Protein AF-O25472-F1 (afdb_monomer_lite)

Foldseek 3Di:
DDDDPDDPPPLVLLPVVQLVVLLVLLLVLLVVLLVVLVVLLVVCVVVVHDPVVSVLSVVLNVLSVVLNVLSPQPDPPPPDDPDPDDDDDDDDPLVV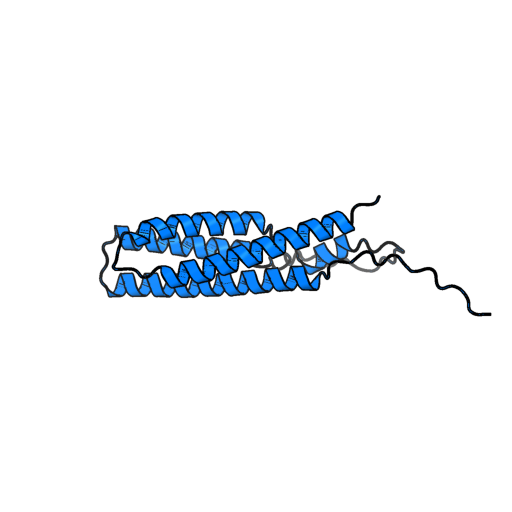VVSCVVRPNPSQLVVSLVSLVVSLVSLVVCVVVPVGDCVSSNVSSVVSNVSSVSSVVSVVSNVVSSDDD

Radius of gyration: 22.07 Å; chains: 1; bounding box: 66×32×64 Å

Secondary structure (DSSP, 8-state):
---------------HHHHHHHHHHHHHHHHHHHHHHHHHHHHHHHTT--HHHHHHHHHHHHHHHHHHHHHS---------TT-------S---HHHHHHHHHSS---HHHHHHHHHHHHHHHHHHTTSTT---HHHHHHHHHHHHHHHHHHHHHHHHHHHTS--

Sequence (165 aa):
MALPFYFVSALAAIDIDEVTEAQANSVKLSDQLVSLSDKLLEKAVDRGRNTDHLKDLNDLHEKIKHLRLILEPKPKDKENNPNLKDHQGSETIEIGETIKKALGEPVFPQDALDAALQIDKQLDSFKQDNLIDVKPLKDVLAQLEAELRKAINFQKQWLNSTKPN

Organism: Helicobacter pylori (strain ATCC 700392 / 26695) (NCBI:txid85962)

Structure (mmCIF, N/CA/C/O backbone):
data_AF-O25472-F1
#
_entry.id   AF-O25472-F1
#
loop_
_atom_site.group_PDB
_atom_site.id
_atom_site.type_symbol
_atom_site.label_atom_id
_atom_site.label_alt_id
_atom_site.label_comp_id
_atom_site.label_asym_id
_atom_site.label_entity_id
_atom_site.label_seq_id
_atom_site.pdbx_PDB_ins_code
_atom_site.Cartn_x
_atom_site.Cartn_y
_atom_site.Cartn_z
_atom_site.occupancy
_atom_site.B_iso_or_equiv
_atom_site.auth_seq_id
_atom_site.auth_comp_id
_atom_site.auth_asym_id
_atom_site.auth_atom_id
_atom_site.pdbx_PDB_model_num
ATOM 1 N N . MET A 1 1 ? 46.965 -0.060 -41.253 1.00 37.06 1 MET A N 1
ATOM 2 C CA . MET A 1 1 ? 46.899 1.120 -40.366 1.00 37.06 1 MET A CA 1
ATOM 3 C C . MET A 1 1 ? 45.542 1.095 -39.695 1.00 37.06 1 MET A C 1
ATOM 5 O O . MET A 1 1 ? 44.544 1.210 -40.391 1.00 37.06 1 MET A O 1
ATOM 9 N N . ALA A 1 2 ? 45.505 0.794 -38.398 1.00 36.47 2 ALA A N 1
ATOM 10 C CA . ALA A 1 2 ? 44.263 0.715 -37.637 1.00 36.47 2 ALA A CA 1
ATOM 11 C C . ALA A 1 2 ? 43.733 2.135 -37.396 1.00 36.47 2 ALA A C 1
ATOM 13 O O . ALA A 1 2 ? 44.452 2.984 -36.873 1.00 36.47 2 ALA A O 1
ATOM 14 N N . LEU A 1 3 ? 42.506 2.386 -37.849 1.00 34.84 3 LEU A N 1
ATOM 15 C CA . LEU A 1 3 ? 41.786 3.638 -37.646 1.00 34.84 3 LEU A CA 1
ATOM 16 C C . LEU A 1 3 ? 41.407 3.761 -36.160 1.00 34.84 3 LEU A C 1
ATOM 18 O O . LEU A 1 3 ? 40.866 2.802 -35.604 1.00 34.84 3 LEU A O 1
ATOM 22 N N . PRO A 1 4 ? 41.674 4.904 -35.507 1.00 39.03 4 PRO A N 1
ATOM 23 C CA . PRO A 1 4 ? 41.239 5.132 -34.141 1.00 39.03 4 PRO A CA 1
ATOM 24 C C . PRO A 1 4 ? 39.723 5.341 -34.148 1.00 39.03 4 PRO A C 1
ATOM 26 O O . PRO A 1 4 ? 39.223 6.383 -34.570 1.00 39.03 4 PRO A O 1
ATOM 29 N N . PHE A 1 5 ? 38.987 4.323 -33.702 1.00 38.94 5 PHE A N 1
ATOM 30 C CA . PHE A 1 5 ? 37.593 4.467 -33.308 1.00 38.94 5 PHE A CA 1
ATOM 31 C C . PHE A 1 5 ? 37.561 5.382 -32.086 1.00 38.94 5 PHE A C 1
ATOM 33 O O . PHE A 1 5 ? 37.888 4.977 -30.971 1.00 38.94 5 PHE A O 1
ATOM 40 N N . TYR A 1 6 ? 37.236 6.648 -32.328 1.00 38.38 6 TYR A N 1
ATOM 41 C CA . TYR A 1 6 ? 36.943 7.610 -31.284 1.00 38.38 6 TYR A CA 1
ATOM 42 C C . TYR A 1 6 ? 35.753 7.084 -30.491 1.00 38.38 6 TYR A C 1
ATOM 44 O O . TYR A 1 6 ? 34.668 6.884 -31.034 1.00 38.38 6 TYR A O 1
ATOM 52 N N . PHE A 1 7 ? 36.022 6.809 -29.218 1.00 33.34 7 PHE A N 1
ATOM 53 C CA . PHE A 1 7 ? 35.065 6.440 -28.194 1.00 33.34 7 PHE A CA 1
ATOM 54 C C . PHE A 1 7 ? 33.851 7.365 -28.281 1.00 33.34 7 PHE A C 1
ATOM 56 O O . PHE A 1 7 ? 33.915 8.524 -27.871 1.00 33.34 7 PHE A O 1
ATOM 63 N N . VAL A 1 8 ? 32.754 6.848 -28.839 1.00 35.56 8 VAL A N 1
ATOM 64 C CA . VAL A 1 8 ? 31.428 7.424 -28.645 1.00 35.56 8 VAL A CA 1
ATOM 65 C C . VAL A 1 8 ? 31.232 7.442 -27.142 1.00 35.56 8 VAL A C 1
ATOM 67 O O . VAL A 1 8 ? 31.285 6.397 -26.494 1.00 35.56 8 VAL A O 1
ATOM 70 N N . SER A 1 9 ? 31.124 8.651 -26.604 1.00 34.31 9 SER A N 1
ATOM 71 C CA . SER A 1 9 ? 30.842 8.941 -25.212 1.00 34.31 9 SER A CA 1
ATOM 72 C C . SER A 1 9 ? 29.817 7.935 -24.713 1.00 34.31 9 SER A C 1
ATOM 74 O O . SER A 1 9 ? 28.678 7.937 -25.180 1.00 34.31 9 SER A O 1
ATOM 76 N N . ALA A 1 10 ? 30.227 7.066 -23.790 1.00 35.75 10 ALA A N 1
ATOM 77 C CA . ALA A 1 10 ? 29.320 6.259 -22.994 1.00 35.75 10 ALA A CA 1
ATOM 78 C C . ALA A 1 10 ? 28.546 7.220 -22.080 1.00 35.75 10 ALA A C 1
ATOM 80 O O . ALA A 1 10 ? 28.780 7.302 -20.878 1.00 35.75 10 ALA A O 1
ATOM 81 N N . LEU A 1 11 ? 27.671 8.028 -22.682 1.00 39.69 11 LEU A N 1
ATOM 82 C CA . LEU A 1 11 ? 26.544 8.610 -21.995 1.00 39.69 11 LEU A CA 1
ATOM 83 C C . LEU A 1 11 ? 25.774 7.379 -21.547 1.00 39.69 11 LEU A C 1
ATOM 85 O O . LEU A 1 11 ? 25.237 6.656 -22.384 1.00 39.69 11 LEU A O 1
ATOM 89 N N . ALA A 1 12 ? 25.863 7.072 -20.257 1.00 41.12 12 ALA A N 1
ATOM 90 C CA . ALA A 1 12 ? 25.073 6.040 -19.624 1.00 41.12 12 ALA A CA 1
ATOM 91 C C . ALA A 1 12 ? 23.606 6.402 -19.873 1.00 41.12 12 ALA A C 1
ATOM 93 O O . ALA A 1 12 ? 23.003 7.187 -19.139 1.00 41.12 12 ALA A O 1
ATOM 94 N N . ALA A 1 13 ? 23.073 5.927 -20.998 1.00 48.91 13 ALA A N 1
ATOM 95 C CA . ALA A 1 13 ? 21.658 5.884 -21.256 1.00 48.91 13 ALA A CA 1
ATOM 96 C C . ALA A 1 13 ? 21.137 4.969 -20.163 1.00 48.91 13 ALA A C 1
ATOM 98 O O . ALA A 1 13 ? 21.346 3.762 -20.206 1.00 48.91 13 ALA A O 1
ATOM 99 N N . ILE A 1 14 ? 20.605 5.575 -19.110 1.00 49.28 14 ILE A N 1
ATOM 100 C CA . ILE A 1 14 ? 19.887 4.842 -18.082 1.00 49.28 14 ILE A CA 1
ATOM 101 C C . ILE A 1 14 ? 18.823 4.066 -18.815 1.00 49.28 14 ILE A C 1
ATOM 103 O O . ILE A 1 14 ? 18.075 4.649 -19.611 1.00 49.28 14 ILE A O 1
ATOM 107 N N . ASP A 1 15 ? 18.864 2.757 -18.615 1.00 57.47 15 ASP A N 1
ATOM 108 C CA . ASP A 1 15 ? 18.037 1.855 -19.373 1.00 57.47 15 ASP A CA 1
ATOM 109 C C . ASP A 1 15 ? 16.592 2.166 -18.994 1.00 57.47 15 ASP A C 1
ATOM 111 O O . ASP A 1 15 ? 16.217 2.178 -17.821 1.00 57.47 15 ASP A O 1
ATOM 115 N N . ILE A 1 16 ? 15.774 2.505 -19.983 1.00 60.69 16 ILE A N 1
ATOM 116 C CA . ILE A 1 16 ? 14.340 2.759 -19.777 1.00 60.69 16 ILE A CA 1
ATOM 117 C C . ILE A 1 16 ? 13.689 1.513 -19.156 1.00 60.69 16 ILE A C 1
ATOM 119 O O . ILE A 1 16 ? 12.679 1.617 -18.450 1.00 60.69 16 ILE A O 1
ATOM 123 N N . ASP A 1 17 ? 14.310 0.353 -19.370 1.00 67.56 17 ASP A N 1
ATOM 124 C CA . ASP A 1 17 ? 13.988 -0.907 -18.725 1.00 67.56 17 ASP A CA 1
ATOM 125 C C . ASP A 1 17 ? 14.033 -0.803 -17.189 1.00 67.56 17 ASP A C 1
ATOM 127 O O . ASP A 1 17 ? 13.106 -1.287 -16.546 1.00 67.56 17 ASP A O 1
ATOM 131 N N . GLU A 1 18 ? 14.984 -0.077 -16.580 1.00 69.62 18 GLU A N 1
ATOM 132 C CA . GLU A 1 18 ? 15.047 0.103 -15.115 1.00 69.62 18 GLU A CA 1
ATOM 133 C C . GLU A 1 18 ? 13.871 0.939 -14.579 1.00 69.62 18 GLU A C 1
ATOM 135 O O . GLU A 1 18 ? 13.308 0.644 -13.520 1.00 69.62 18 GLU A O 1
ATOM 140 N N . VAL A 1 19 ? 13.460 1.978 -15.320 1.00 68.50 19 VAL A N 1
ATOM 141 C CA . VAL A 1 19 ? 12.279 2.792 -14.971 1.00 68.50 19 VAL A CA 1
ATOM 142 C C . VAL A 1 19 ? 11.013 1.941 -15.065 1.00 68.50 19 VAL A C 1
ATOM 144 O O . VAL A 1 19 ? 10.155 1.987 -14.180 1.00 68.50 19 VAL A O 1
ATOM 147 N N . THR A 1 20 ? 10.905 1.149 -16.131 1.00 71.56 20 THR A N 1
ATOM 148 C CA . THR A 1 20 ? 9.743 0.297 -16.403 1.00 71.56 20 THR A CA 1
ATOM 149 C C . THR A 1 20 ? 9.638 -0.839 -15.386 1.00 71.56 20 THR A C 1
ATOM 151 O O . THR A 1 20 ? 8.545 -1.120 -14.893 1.00 71.56 20 THR A O 1
ATOM 154 N N . GLU A 1 21 ? 10.761 -1.453 -15.012 1.00 77.00 21 GLU A N 1
ATOM 155 C CA . GLU A 1 21 ? 10.826 -2.495 -13.988 1.00 77.00 21 GLU A CA 1
ATOM 156 C C . GLU A 1 21 ? 10.423 -1.951 -12.610 1.00 77.00 21 GLU A C 1
ATOM 158 O O . GLU A 1 21 ? 9.568 -2.540 -11.946 1.00 77.00 21 GLU A O 1
ATOM 163 N N . ALA A 1 22 ? 10.953 -0.792 -12.201 1.00 77.25 22 ALA A N 1
ATOM 164 C CA . ALA A 1 22 ? 10.593 -0.162 -10.928 1.00 77.25 22 ALA A CA 1
ATOM 165 C C . ALA A 1 22 ? 9.096 0.201 -10.861 1.00 77.25 22 ALA A C 1
ATOM 167 O O . ALA A 1 22 ? 8.444 0.016 -9.825 1.00 77.25 22 ALA A O 1
ATOM 168 N N . GLN A 1 23 ? 8.518 0.669 -11.974 1.00 76.00 23 GLN A N 1
ATOM 169 C CA . GLN A 1 23 ? 7.081 0.935 -12.071 1.00 76.00 23 GLN A CA 1
ATOM 170 C C . GLN A 1 23 ? 6.260 -0.360 -11.987 1.00 76.00 23 GLN A C 1
ATOM 172 O O . GLN A 1 23 ? 5.283 -0.420 -11.239 1.00 76.00 23 GLN A O 1
ATOM 177 N N . ALA A 1 24 ? 6.653 -1.413 -12.708 1.00 79.81 24 ALA A N 1
ATOM 178 C CA . ALA A 1 24 ? 5.974 -2.708 -12.671 1.00 79.81 24 ALA A CA 1
ATOM 179 C C . ALA A 1 24 ? 6.025 -3.346 -11.271 1.00 79.81 24 ALA A C 1
ATOM 181 O O . ALA A 1 24 ? 5.024 -3.887 -10.791 1.00 79.81 24 ALA A O 1
ATOM 182 N N . ASN A 1 25 ? 7.161 -3.230 -10.581 1.00 85.38 25 ASN A N 1
ATOM 183 C CA . ASN A 1 25 ? 7.311 -3.677 -9.198 1.00 85.38 25 ASN A CA 1
ATOM 184 C C . ASN A 1 25 ? 6.422 -2.868 -8.250 1.00 85.38 25 ASN A C 1
ATOM 186 O O . ASN A 1 25 ? 5.746 -3.451 -7.404 1.00 85.38 25 ASN A O 1
ATOM 190 N N . SER A 1 26 ? 6.352 -1.547 -8.434 1.00 84.12 26 SER A N 1
ATOM 191 C CA . SER A 1 26 ? 5.476 -0.669 -7.649 1.00 84.12 26 SER A CA 1
ATOM 192 C C . SER A 1 26 ? 3.998 -1.037 -7.830 1.00 84.12 26 SER A C 1
ATOM 194 O O . SER A 1 26 ? 3.257 -1.160 -6.854 1.00 84.12 26 SER A O 1
ATOM 196 N N . VAL A 1 27 ? 3.579 -1.323 -9.066 1.00 84.75 27 VAL A N 1
ATOM 197 C CA . VAL A 1 27 ? 2.245 -1.848 -9.385 1.00 84.75 27 VAL A CA 1
ATOM 198 C C . VAL A 1 27 ? 1.978 -3.164 -8.647 1.00 84.75 27 VAL A C 1
ATOM 200 O O . VAL A 1 27 ? 0.988 -3.275 -7.923 1.00 84.75 27 VAL A O 1
ATOM 203 N N . LYS A 1 28 ? 2.891 -4.133 -8.737 1.00 88.38 28 LYS A N 1
ATOM 204 C CA . LYS A 1 28 ? 2.753 -5.432 -8.065 1.00 88.38 28 LYS A CA 1
ATOM 205 C C . LYS A 1 28 ? 2.659 -5.303 -6.540 1.00 88.38 28 LYS A C 1
ATOM 207 O O . LYS A 1 28 ? 1.853 -5.988 -5.913 1.00 88.38 28 LYS A O 1
ATOM 212 N N . LEU A 1 29 ? 3.458 -4.423 -5.939 1.00 90.75 29 LEU A N 1
ATOM 213 C CA . LEU A 1 29 ? 3.425 -4.153 -4.500 1.00 90.75 29 LEU A CA 1
ATOM 214 C C . LEU A 1 29 ? 2.108 -3.482 -4.092 1.00 90.75 29 LEU A C 1
ATOM 2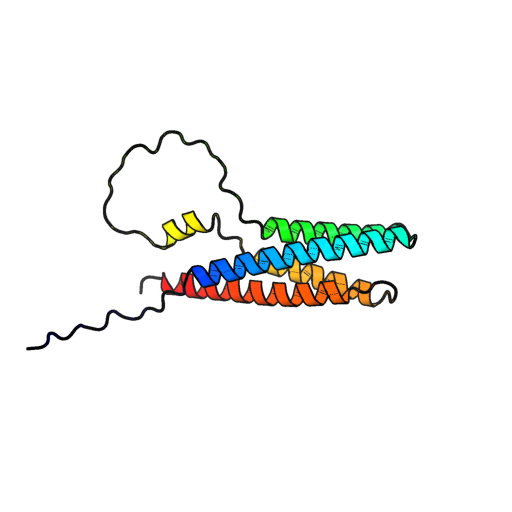16 O O . LEU A 1 29 ? 1.533 -3.826 -3.060 1.00 90.75 29 LEU A O 1
ATOM 220 N N . SER A 1 30 ? 1.574 -2.585 -4.923 1.00 88.75 30 SER A N 1
ATOM 221 C CA . SER A 1 30 ? 0.262 -1.983 -4.674 1.00 88.75 30 SER A CA 1
ATOM 222 C C . SER A 1 30 ? -0.895 -2.988 -4.790 1.00 88.75 30 SER A C 1
ATOM 224 O O . SER A 1 30 ? -1.796 -2.955 -3.956 1.00 88.75 30 SER A O 1
ATOM 226 N N . ASP A 1 31 ? -0.836 -3.960 -5.711 1.00 90.38 31 ASP A N 1
ATOM 227 C CA . ASP A 1 31 ? -1.783 -5.090 -5.749 1.00 90.38 31 ASP A CA 1
ATOM 228 C C . ASP A 1 31 ? -1.725 -5.924 -4.458 1.00 90.38 31 ASP A C 1
ATOM 230 O O . ASP A 1 31 ? -2.755 -6.315 -3.897 1.00 90.38 31 ASP A O 1
ATOM 234 N N . GLN A 1 32 ? -0.517 -6.164 -3.940 1.00 92.62 32 GLN A N 1
ATOM 235 C CA . GLN A 1 32 ? -0.338 -6.855 -2.663 1.00 92.62 32 GLN A CA 1
ATOM 236 C C . GLN A 1 32 ? -0.918 -6.053 -1.490 1.00 92.62 32 GLN A C 1
ATOM 238 O O . GLN A 1 32 ? -1.561 -6.649 -0.624 1.00 92.62 32 GLN A O 1
ATOM 243 N N . LEU A 1 33 ? -0.761 -4.724 -1.469 1.00 92.19 33 LEU A N 1
ATOM 244 C CA . LEU A 1 33 ? -1.384 -3.862 -0.456 1.00 92.19 33 LEU A CA 1
ATOM 245 C C . LEU A 1 33 ? -2.914 -3.931 -0.508 1.00 92.19 33 LEU A C 1
ATOM 247 O O . LEU A 1 33 ? -3.554 -4.041 0.541 1.00 92.19 33 LEU A O 1
ATOM 251 N N . VAL A 1 34 ? -3.512 -3.908 -1.704 1.00 92.50 34 VAL A N 1
ATOM 252 C CA . VAL A 1 34 ? -4.969 -4.050 -1.866 1.00 92.50 34 VAL A CA 1
ATOM 253 C C . VAL A 1 34 ? -5.427 -5.397 -1.305 1.00 92.50 34 VAL A C 1
ATOM 255 O O . VAL A 1 34 ? -6.326 -5.434 -0.471 1.00 92.50 34 VAL A O 1
ATOM 258 N N . SER A 1 35 ? -4.758 -6.497 -1.666 1.00 92.62 35 SER A N 1
ATOM 259 C CA . SER A 1 35 ? -5.115 -7.831 -1.162 1.00 92.62 35 SER A CA 1
ATOM 260 C C . SER A 1 35 ? -4.960 -7.963 0.358 1.00 92.62 35 SER A C 1
ATOM 262 O O . SER A 1 35 ? -5.776 -8.608 1.018 1.00 92.62 35 SER A O 1
ATOM 264 N N . LEU A 1 36 ? -3.913 -7.374 0.940 1.00 91.88 36 LEU A N 1
ATOM 265 C CA . LEU A 1 36 ? -3.692 -7.411 2.385 1.00 91.88 36 LEU A CA 1
ATOM 266 C C . LEU A 1 36 ? -4.707 -6.560 3.149 1.00 91.88 36 LEU A C 1
ATOM 268 O O . LEU A 1 36 ? -5.185 -6.996 4.195 1.00 91.88 36 LEU A O 1
ATOM 272 N N . SER A 1 37 ? -5.041 -5.375 2.639 1.00 90.88 37 SER A N 1
ATOM 273 C CA . SER A 1 37 ? -6.048 -4.505 3.256 1.00 90.88 37 SER A CA 1
ATOM 274 C C . SER A 1 37 ? -7.454 -5.100 3.187 1.00 90.88 37 SER A C 1
ATOM 276 O O . SER A 1 37 ? -8.168 -5.041 4.183 1.00 90.88 37 SER A O 1
ATOM 278 N N . ASP A 1 38 ? -7.806 -5.758 2.082 1.00 91.50 38 ASP A N 1
ATOM 279 C CA . ASP A 1 38 ? -9.071 -6.486 1.930 1.00 91.50 38 ASP A CA 1
ATOM 280 C C . ASP A 1 38 ? -9.208 -7.605 2.978 1.00 91.50 38 ASP A C 1
ATOM 282 O O . ASP A 1 38 ? -10.144 -7.623 3.775 1.00 91.50 38 ASP A O 1
ATOM 286 N N . LYS A 1 39 ? -8.183 -8.461 3.107 1.00 90.19 39 LYS A N 1
ATOM 287 C CA . LYS A 1 39 ? -8.137 -9.514 4.142 1.00 90.19 39 LYS A CA 1
ATOM 288 C C . LYS A 1 39 ? -8.200 -8.965 5.564 1.00 90.19 39 LYS A C 1
ATOM 290 O O . LYS A 1 39 ? -8.659 -9.647 6.480 1.00 90.19 39 LYS A O 1
ATOM 295 N N . LEU A 1 40 ? -7.647 -7.778 5.784 1.00 87.69 40 LEU A N 1
ATOM 296 C CA . LEU A 1 40 ? -7.639 -7.134 7.090 1.00 87.69 40 LEU A CA 1
ATOM 297 C C . LEU A 1 40 ? -9.029 -6.588 7.440 1.00 87.69 40 LEU A C 1
ATOM 299 O O . LEU A 1 40 ? -9.465 -6.744 8.582 1.00 87.69 40 LEU A O 1
ATOM 303 N N . LEU A 1 41 ? -9.742 -6.035 6.456 1.00 88.00 41 LEU A N 1
ATOM 304 C CA . LEU A 1 41 ? -11.138 -5.627 6.584 1.00 88.00 41 LEU A CA 1
ATOM 305 C C . LEU A 1 41 ? -12.056 -6.839 6.812 1.00 88.00 41 LEU A C 1
ATOM 307 O O . LEU A 1 41 ? -12.828 -6.827 7.768 1.00 88.00 41 LEU A O 1
ATOM 311 N N . GLU A 1 42 ? -11.911 -7.912 6.026 1.00 88.69 42 GLU A N 1
ATOM 312 C CA . GLU A 1 42 ? -12.671 -9.166 6.178 1.00 88.69 42 GLU A CA 1
ATOM 313 C C . GLU A 1 42 ? -12.532 -9.732 7.599 1.00 88.69 42 GLU A C 1
ATOM 315 O O . GLU A 1 42 ? -13.520 -9.941 8.303 1.00 88.69 42 GLU A O 1
ATOM 320 N N . LYS A 1 43 ? -11.295 -9.849 8.100 1.00 86.12 43 LYS A N 1
ATOM 321 C CA . LYS A 1 43 ? -11.032 -10.302 9.477 1.00 86.12 43 LYS A CA 1
ATOM 322 C C . LYS A 1 43 ? -11.641 -9.393 10.541 1.00 86.12 43 LYS A C 1
ATOM 324 O O . LYS A 1 43 ? -11.983 -9.870 11.624 1.00 86.12 43 LYS A O 1
ATOM 329 N N . ALA A 1 44 ? -11.704 -8.086 10.298 1.00 84.38 44 ALA A N 1
ATOM 330 C CA . ALA A 1 44 ? -12.304 -7.152 11.241 1.00 84.38 44 ALA A CA 1
ATOM 331 C C . ALA A 1 44 ? -13.832 -7.303 11.286 1.00 84.38 44 ALA A C 1
ATOM 333 O O . ALA A 1 44 ? -14.409 -7.251 12.375 1.00 84.38 44 ALA A O 1
ATOM 334 N N . VAL A 1 45 ? -14.462 -7.543 10.132 1.00 84.81 45 VAL A N 1
ATOM 335 C CA . VAL A 1 45 ? -15.897 -7.837 10.020 1.00 84.81 45 VAL A CA 1
ATOM 336 C C . VAL A 1 45 ? -16.229 -9.159 10.711 1.00 84.81 45 VAL A C 1
ATOM 338 O O . VAL A 1 45 ? -17.099 -9.178 11.580 1.00 84.81 45 VAL A O 1
ATOM 341 N N . ASP A 1 46 ? -15.482 -10.229 10.427 1.00 84.12 46 ASP A N 1
ATOM 342 C CA . ASP A 1 46 ? -15.694 -11.558 11.025 1.00 84.12 46 ASP A CA 1
ATOM 343 C C . ASP A 1 46 ? -15.568 -11.559 12.552 1.00 84.12 46 ASP A C 1
ATOM 345 O O . ASP A 1 46 ? -16.249 -12.304 13.257 1.00 84.12 46 ASP A O 1
ATOM 349 N N . ARG A 1 47 ? -14.697 -10.699 13.092 1.00 81.88 47 ARG A N 1
ATOM 350 C CA . ARG A 1 47 ? -14.519 -10.532 14.542 1.00 81.88 47 ARG A CA 1
ATOM 351 C C . ARG A 1 47 ? -15.583 -9.645 15.192 1.00 81.88 47 ARG A C 1
ATOM 353 O O . ARG A 1 47 ? -15.505 -9.426 16.399 1.00 81.88 47 ARG A O 1
ATOM 360 N N . GLY A 1 48 ? -16.540 -9.119 14.427 1.00 76.25 48 GLY A N 1
ATOM 361 C CA . GLY A 1 48 ? -17.599 -8.250 14.938 1.00 76.25 48 GLY A CA 1
ATOM 362 C C . GLY A 1 48 ? -17.066 -6.939 15.514 1.00 76.25 48 GLY A C 1
ATOM 363 O O . GLY A 1 48 ? -17.512 -6.504 16.577 1.00 76.25 48 GLY A O 1
ATOM 364 N N . ARG A 1 49 ? -16.065 -6.323 14.865 1.00 73.75 49 ARG A N 1
ATOM 365 C CA . ARG A 1 49 ? -15.542 -5.018 15.298 1.00 73.75 49 ARG A CA 1
ATOM 366 C C . ARG A 1 49 ? -16.634 -3.946 15.262 1.00 73.75 49 ARG A C 1
ATOM 368 O O . ARG A 1 49 ? -17.551 -3.997 14.449 1.00 73.75 49 ARG A O 1
ATOM 375 N N . ASN A 1 50 ? -16.507 -2.958 16.148 1.00 80.25 50 ASN A N 1
ATOM 376 C CA . ASN A 1 50 ? -17.429 -1.826 16.193 1.00 80.25 50 ASN A CA 1
ATOM 377 C C . ASN A 1 50 ? -17.373 -1.016 14.882 1.00 80.25 50 ASN A C 1
ATOM 379 O O . ASN A 1 50 ? -16.327 -0.936 14.235 1.00 80.25 50 ASN A O 1
ATOM 383 N N . THR A 1 51 ? -18.492 -0.390 14.527 1.00 83.62 51 THR A N 1
ATOM 384 C CA . THR A 1 51 ? -18.720 0.341 13.275 1.00 83.62 51 THR A CA 1
ATOM 385 C C . THR A 1 51 ? -17.653 1.399 12.997 1.00 83.62 51 THR A C 1
ATOM 387 O O . THR A 1 51 ? -17.197 1.502 11.862 1.00 83.62 51 THR A O 1
ATOM 390 N N . ASP A 1 52 ? -17.206 2.140 14.017 1.00 84.25 52 ASP A N 1
ATOM 391 C CA . ASP A 1 52 ? -16.179 3.184 13.855 1.00 84.25 52 ASP A CA 1
ATOM 392 C C . ASP A 1 52 ? -14.847 2.597 13.377 1.00 84.25 52 ASP A C 1
ATOM 394 O O . ASP A 1 52 ? -14.233 3.079 12.431 1.00 84.25 52 ASP A O 1
ATOM 398 N N . HIS A 1 53 ? -14.445 1.475 13.965 1.00 82.44 53 HIS A N 1
ATOM 399 C CA . HIS A 1 53 ? -13.204 0.805 13.608 1.00 82.44 53 HIS A CA 1
ATOM 400 C C . HIS A 1 53 ? -13.292 0.147 12.221 1.00 82.44 53 HIS A C 1
ATOM 402 O O . HIS A 1 53 ? -12.306 0.097 11.486 1.00 82.44 53 HIS A O 1
ATOM 408 N N . LEU A 1 54 ? -14.460 -0.381 11.840 1.00 85.88 54 LEU A N 1
ATOM 409 C CA . LEU A 1 54 ? -14.680 -0.872 10.476 1.00 85.88 54 LEU A CA 1
ATOM 410 C C . LEU A 1 54 ? -14.601 0.265 9.456 1.00 85.88 54 LEU A C 1
ATOM 412 O O . LEU A 1 54 ? -14.042 0.075 8.379 1.00 85.88 54 LEU A O 1
ATOM 416 N N . LYS A 1 55 ? -15.106 1.448 9.811 1.00 88.62 55 LYS A N 1
ATOM 417 C CA . LYS A 1 55 ? -15.015 2.641 8.975 1.00 88.62 55 LYS A CA 1
ATOM 418 C C . LYS A 1 55 ? -13.564 3.076 8.772 1.00 88.62 55 LYS A C 1
ATOM 420 O O . LYS A 1 55 ? -13.165 3.259 7.629 1.00 88.62 55 LYS A O 1
ATOM 425 N N . ASP A 1 56 ? -12.759 3.141 9.833 1.00 88.06 56 ASP A N 1
ATOM 426 C CA . ASP A 1 56 ? -11.343 3.525 9.723 1.00 88.06 56 ASP A CA 1
ATOM 427 C C . ASP A 1 56 ? -10.540 2.551 8.840 1.00 88.06 56 ASP A C 1
ATOM 429 O O . ASP A 1 56 ? -9.665 2.961 8.070 1.00 88.06 56 ASP A O 1
ATOM 433 N N . LEU A 1 57 ? -10.845 1.251 8.925 1.00 88.00 57 LEU A N 1
ATOM 434 C CA . LEU A 1 57 ? -10.241 0.230 8.065 1.00 88.00 57 LEU A CA 1
ATOM 435 C C . LEU A 1 57 ? -10.718 0.311 6.617 1.00 88.00 57 LEU A C 1
ATOM 437 O O . LEU A 1 57 ? -9.927 0.098 5.699 1.00 88.00 57 LEU A O 1
ATOM 441 N N . ASN A 1 58 ? -11.991 0.627 6.405 1.00 90.12 58 ASN A N 1
ATOM 442 C CA . ASN A 1 58 ? -12.522 0.849 5.07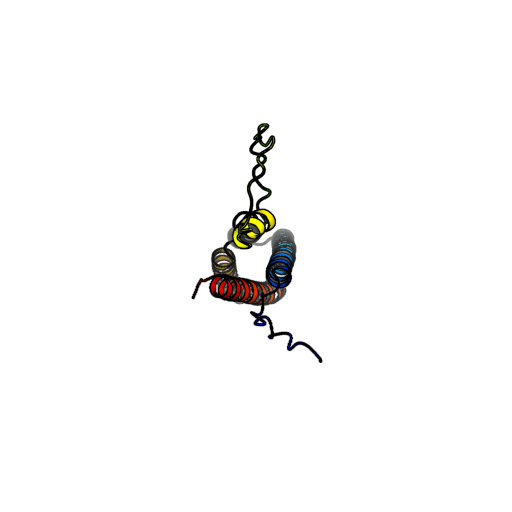0 1.00 90.12 58 ASN A CA 1
ATOM 443 C C . ASN A 1 58 ? -11.882 2.088 4.426 1.00 90.12 58 ASN A C 1
ATOM 445 O O . ASN A 1 58 ? -11.451 2.028 3.279 1.00 90.12 58 ASN A O 1
ATOM 449 N N . ASP A 1 59 ? -11.724 3.179 5.176 1.00 91.38 59 ASP A N 1
ATOM 450 C CA . ASP A 1 59 ? -11.061 4.397 4.700 1.00 91.38 59 ASP A CA 1
ATOM 451 C C . ASP A 1 59 ? -9.582 4.138 4.354 1.00 91.38 59 ASP A C 1
ATOM 453 O O . ASP A 1 59 ? -9.074 4.644 3.349 1.00 91.38 59 ASP A O 1
ATOM 457 N N . LEU A 1 60 ? -8.886 3.307 5.143 1.00 91.25 60 LEU A N 1
ATOM 458 C CA . LEU A 1 60 ? -7.541 2.816 4.820 1.00 91.25 60 LEU A CA 1
ATOM 459 C C . LEU A 1 60 ? -7.529 2.022 3.503 1.00 91.25 60 LEU A C 1
ATOM 461 O O . LEU A 1 60 ? -6.669 2.245 2.649 1.00 91.25 60 LEU A O 1
ATOM 465 N N . HIS A 1 61 ? -8.472 1.096 3.336 1.00 91.62 61 HIS A N 1
ATOM 466 C CA . HIS A 1 61 ? -8.575 0.256 2.146 1.00 91.62 61 HIS A CA 1
ATOM 467 C C . HIS A 1 61 ? -8.852 1.082 0.879 1.00 91.62 61 HIS A C 1
ATOM 469 O O . HIS A 1 61 ? -8.201 0.877 -0.147 1.00 91.62 61 HIS A O 1
ATOM 475 N N . GLU A 1 62 ? -9.731 2.082 0.956 1.00 91.56 62 GLU A N 1
ATOM 476 C CA . GLU A 1 62 ? -10.013 2.990 -0.161 1.00 91.56 62 GLU A CA 1
ATOM 477 C C . GLU A 1 62 ? -8.799 3.861 -0.526 1.00 91.56 62 GLU A C 1
ATOM 479 O O . GLU A 1 62 ? -8.503 4.045 -1.708 1.00 91.56 62 GLU A O 1
ATOM 484 N N . LYS A 1 63 ? -8.014 4.326 0.456 1.00 91.12 63 LYS A N 1
ATOM 485 C CA . LYS A 1 63 ? -6.735 5.014 0.187 1.00 91.12 63 LYS A CA 1
ATOM 486 C C . LYS A 1 63 ? -5.732 4.112 -0.531 1.00 91.12 63 LYS A C 1
ATOM 488 O O . LYS A 1 63 ? -5.042 4.569 -1.440 1.00 91.12 63 LYS A O 1
ATOM 493 N N . ILE A 1 64 ? -5.666 2.834 -0.161 1.00 89.88 64 ILE A N 1
ATOM 494 C CA . ILE A 1 64 ? -4.793 1.852 -0.818 1.00 89.88 64 ILE A CA 1
ATOM 495 C C . ILE A 1 64 ? -5.251 1.581 -2.259 1.00 89.88 64 ILE A C 1
ATOM 497 O O . ILE A 1 64 ? -4.416 1.524 -3.162 1.00 89.88 64 ILE A O 1
ATOM 501 N N . LYS A 1 65 ? -6.562 1.488 -2.515 1.00 89.06 65 LYS A N 1
ATOM 502 C CA . LYS A 1 65 ? -7.092 1.426 -3.889 1.00 89.06 65 LYS A CA 1
ATOM 503 C C . LYS A 1 65 ? -6.746 2.674 -4.690 1.00 89.06 65 LYS A C 1
ATOM 505 O O . LYS A 1 65 ? -6.373 2.571 -5.853 1.00 89.06 65 LYS A O 1
ATOM 510 N N . HIS A 1 66 ? -6.827 3.850 -4.074 1.00 87.38 66 HIS A N 1
ATOM 511 C CA . HIS A 1 66 ? -6.441 5.090 -4.733 1.00 87.38 66 HIS A CA 1
ATOM 512 C C . HIS A 1 66 ? -4.950 5.105 -5.099 1.00 87.38 66 HIS A C 1
ATOM 514 O O . HIS A 1 66 ? -4.605 5.444 -6.226 1.00 87.38 66 HIS A O 1
ATOM 520 N N . LEU A 1 67 ? -4.070 4.647 -4.200 1.00 86.69 67 LEU A N 1
ATOM 521 C CA . LEU A 1 67 ? -2.647 4.449 -4.497 1.00 86.69 67 LEU A CA 1
ATOM 522 C C . LEU A 1 67 ? -2.442 3.503 -5.691 1.00 86.69 67 LEU A C 1
ATOM 524 O O . LEU A 1 67 ? -1.638 3.793 -6.576 1.00 86.69 67 LEU A O 1
ATOM 528 N N . ARG A 1 68 ? -3.191 2.396 -5.741 1.00 84.69 68 ARG A N 1
ATOM 529 C CA . ARG A 1 68 ? -3.154 1.454 -6.865 1.00 84.69 68 ARG A CA 1
ATOM 530 C C . ARG A 1 68 ? -3.560 2.112 -8.185 1.00 84.69 68 ARG A C 1
ATOM 532 O O . ARG A 1 68 ? -2.871 1.893 -9.176 1.00 84.69 68 ARG A O 1
ATOM 539 N N . LEU A 1 69 ? -4.614 2.930 -8.175 1.00 82.06 69 LEU A N 1
ATOM 540 C CA . LEU A 1 69 ? -5.100 3.679 -9.341 1.00 82.06 69 LEU A CA 1
ATOM 541 C C . LEU A 1 69 ? -4.088 4.724 -9.827 1.00 82.06 69 LEU A C 1
ATOM 543 O O . LEU A 1 69 ? -3.938 4.908 -11.029 1.00 82.06 69 LEU A O 1
ATOM 547 N N . ILE A 1 70 ? -3.375 5.394 -8.914 1.00 79.56 70 ILE A N 1
ATOM 548 C CA . ILE A 1 70 ? -2.291 6.321 -9.282 1.00 79.56 70 ILE A CA 1
ATOM 549 C C . ILE A 1 70 ? -1.173 5.558 -9.999 1.00 79.56 70 ILE A C 1
ATOM 551 O O . ILE A 1 70 ? -0.607 6.059 -10.965 1.00 79.56 70 ILE A O 1
ATOM 555 N N . LEU A 1 71 ? -0.861 4.346 -9.530 1.00 80.25 71 LEU A N 1
ATOM 556 C CA . LEU A 1 71 ? 0.188 3.500 -10.098 1.00 80.25 71 LEU A CA 1
ATOM 557 C C . LEU A 1 71 ? -0.229 2.746 -11.356 1.00 80.25 71 LEU A C 1
ATOM 559 O O . LEU A 1 71 ? 0.647 2.257 -12.075 1.00 80.25 71 LEU A O 1
ATOM 563 N N . GLU A 1 72 ? -1.531 2.634 -11.629 1.00 71.88 72 GLU A N 1
ATOM 564 C CA . GLU A 1 72 ? -2.010 2.030 -12.861 1.00 71.88 72 GLU A CA 1
ATOM 565 C C . GLU A 1 72 ? -1.473 2.819 -14.056 1.00 71.88 72 GLU A C 1
ATOM 567 O O . GLU A 1 72 ? -1.710 4.025 -14.163 1.00 71.88 72 GLU A O 1
ATOM 572 N N . PRO A 1 73 ? -0.752 2.156 -14.979 1.00 62.25 73 PRO A N 1
ATOM 573 C CA . PRO A 1 73 ? -0.401 2.792 -16.231 1.00 62.25 73 PRO A CA 1
ATOM 574 C C . PRO A 1 73 ? -1.716 3.116 -16.929 1.00 62.25 73 PRO A C 1
ATOM 576 O O . PRO A 1 73 ? -2.427 2.198 -17.341 1.00 62.25 73 PRO A O 1
ATOM 579 N N . LYS A 1 74 ? -2.066 4.406 -17.016 1.00 53.78 74 LYS A N 1
ATOM 580 C CA . LYS A 1 74 ? -3.281 4.836 -17.709 1.00 53.78 74 LYS A CA 1
ATOM 581 C C . LYS A 1 74 ? -3.238 4.223 -19.111 1.00 53.78 74 LYS A C 1
ATOM 583 O O . LYS A 1 74 ? -2.341 4.580 -19.886 1.00 53.78 74 LYS A O 1
ATOM 588 N N . PRO A 1 75 ? -4.144 3.293 -19.467 1.00 42.38 75 PRO A N 1
ATOM 589 C CA . PRO A 1 75 ? -4.243 2.884 -20.852 1.00 42.38 75 PRO A CA 1
ATOM 590 C C . PRO A 1 75 ? -4.558 4.154 -21.632 1.00 42.38 75 PRO A C 1
ATOM 592 O O . PRO A 1 75 ? -5.475 4.881 -21.248 1.00 42.38 75 PRO A O 1
ATOM 595 N N . LYS A 1 76 ? -3.753 4.442 -22.669 1.00 43.03 76 LYS A N 1
ATOM 596 C CA . LYS A 1 76 ? -4.003 5.559 -23.586 1.00 43.03 76 LYS A CA 1
ATOM 597 C C . LYS A 1 76 ? -5.494 5.602 -23.840 1.00 43.03 76 LYS A C 1
ATOM 599 O O . LYS A 1 76 ? -6.050 4.580 -24.265 1.00 43.03 76 LYS A O 1
ATOM 604 N N . ASP A 1 77 ? -6.098 6.758 -23.574 1.00 38.34 77 ASP A N 1
ATOM 605 C CA . ASP A 1 77 ? -7.407 7.070 -24.105 1.00 38.34 77 ASP A CA 1
ATOM 606 C C . ASP A 1 77 ? -7.411 6.542 -25.532 1.00 38.34 77 ASP A C 1
ATOM 608 O O . ASP A 1 77 ? -6.575 6.912 -26.365 1.00 38.34 77 ASP A O 1
ATOM 612 N N . LYS A 1 78 ? -8.306 5.592 -25.802 1.00 37.44 78 LYS A N 1
ATOM 613 C CA . LYS A 1 78 ? -8.677 5.264 -27.170 1.00 37.44 78 LYS A CA 1
ATOM 614 C C . LYS A 1 78 ? -9.426 6.481 -27.715 1.00 37.44 78 LYS A C 1
ATOM 616 O O . LYS A 1 78 ? -10.585 6.374 -28.100 1.00 37.44 78 LYS A O 1
ATOM 621 N N . GLU A 1 79 ? -8.777 7.641 -27.771 1.00 38.94 79 GLU A N 1
ATOM 622 C CA . GLU A 1 79 ? -9.137 8.719 -28.669 1.00 38.94 79 GLU A CA 1
ATOM 623 C C . GLU A 1 79 ? -8.769 8.243 -30.071 1.00 38.94 79 GLU A C 1
ATOM 625 O O . GLU A 1 79 ? -7.702 8.483 -30.627 1.00 38.94 79 GLU A O 1
ATOM 630 N N . ASN A 1 80 ? -9.664 7.394 -30.564 1.00 36.34 80 ASN A N 1
ATOM 631 C CA . ASN A 1 80 ? -10.245 7.393 -31.889 1.00 36.34 80 ASN A CA 1
ATOM 632 C C . ASN A 1 80 ? -9.752 8.549 -32.782 1.00 36.34 80 ASN A C 1
ATOM 634 O O . ASN A 1 80 ? -10.478 9.510 -33.020 1.00 36.34 80 ASN A O 1
ATOM 638 N N . ASN A 1 81 ? -8.526 8.456 -33.298 1.00 35.69 81 ASN A N 1
ATOM 639 C CA . ASN A 1 81 ? -8.062 9.340 -34.358 1.00 35.69 81 ASN A CA 1
ATOM 640 C C . ASN A 1 81 ? -7.820 8.517 -35.633 1.00 35.69 81 ASN A C 1
ATOM 642 O O . ASN A 1 81 ? -6.697 8.071 -35.880 1.00 35.69 81 ASN A O 1
ATOM 646 N N . PRO A 1 82 ? -8.865 8.261 -36.443 1.00 45.59 82 PRO A N 1
ATOM 647 C CA . PRO A 1 82 ? -8.768 7.482 -37.680 1.00 45.59 82 PRO A CA 1
ATOM 648 C C . PRO A 1 82 ? -7.997 8.183 -38.823 1.00 45.59 82 PRO A C 1
ATOM 650 O O . PRO A 1 82 ? -8.282 7.925 -39.988 1.00 45.59 82 PRO A O 1
ATOM 653 N N . ASN A 1 83 ? -7.016 9.053 -38.541 1.00 41.59 83 ASN A N 1
ATOM 654 C CA . ASN A 1 83 ? -6.381 9.900 -39.562 1.00 41.59 83 ASN A CA 1
ATOM 655 C C . ASN A 1 83 ? -4.844 9.951 -39.602 1.00 41.59 83 ASN A C 1
ATOM 657 O O . ASN A 1 83 ? -4.299 10.784 -40.318 1.00 41.59 83 ASN A O 1
ATOM 661 N N . LEU A 1 84 ? -4.109 9.046 -38.952 1.00 39.44 84 LEU A N 1
ATOM 662 C CA . LEU A 1 84 ? -2.656 8.947 -39.185 1.00 39.44 84 LEU A CA 1
ATOM 663 C C . LEU A 1 84 ? -2.345 8.032 -40.380 1.00 39.44 84 LEU A C 1
ATOM 665 O O . LEU A 1 84 ? -1.778 6.951 -40.244 1.00 39.44 84 LEU A O 1
ATOM 669 N N . LYS A 1 85 ? -2.750 8.502 -41.565 1.00 35.72 85 LYS A N 1
ATOM 670 C CA . LYS A 1 85 ? -2.075 8.198 -42.828 1.00 35.72 85 LYS A CA 1
ATOM 671 C C . LYS A 1 85 ? -0.807 9.047 -42.916 1.00 35.72 85 LYS A C 1
ATOM 673 O O . LYS A 1 85 ? -0.850 10.239 -42.639 1.00 35.72 85 LYS A O 1
ATOM 678 N N . ASP A 1 86 ? 0.274 8.390 -43.325 1.00 40.19 86 ASP A N 1
ATOM 679 C CA . ASP A 1 86 ? 1.372 8.916 -44.138 1.00 40.19 86 ASP A CA 1
ATOM 680 C C . ASP A 1 86 ? 1.868 10.329 -43.819 1.00 40.19 86 ASP A C 1
ATOM 682 O O . ASP A 1 86 ? 1.405 11.282 -44.424 1.00 40.19 86 ASP A O 1
ATOM 686 N N . HIS A 1 87 ? 2.910 10.465 -42.999 1.00 36.97 87 HIS A N 1
ATOM 687 C CA . HIS A 1 87 ? 3.887 11.535 -43.218 1.00 36.97 87 HIS A CA 1
ATOM 688 C C . HIS A 1 87 ? 5.287 11.057 -42.817 1.00 36.97 87 HIS A C 1
ATOM 690 O O . HIS A 1 87 ? 5.655 10.982 -41.647 1.00 36.97 87 HIS A O 1
ATOM 696 N N . GLN A 1 88 ? 6.051 10.704 -43.853 1.00 34.66 88 GLN A N 1
ATOM 697 C CA . GLN A 1 88 ? 7.508 10.688 -43.859 1.00 34.66 88 GLN A CA 1
ATOM 698 C C . GLN A 1 88 ? 8.024 12.043 -43.347 1.00 34.66 88 GLN A C 1
ATOM 700 O O . GLN A 1 88 ? 7.687 13.087 -43.903 1.00 34.66 88 GLN A O 1
ATOM 705 N N . GLY A 1 89 ? 8.845 12.018 -42.302 1.00 33.62 89 GLY A N 1
ATOM 706 C CA . GLY A 1 89 ? 9.517 13.187 -41.744 1.00 33.62 89 GLY A CA 1
ATOM 707 C C . GLY A 1 89 ? 10.778 12.741 -41.018 1.00 33.62 89 GLY A C 1
ATOM 708 O O . GLY A 1 89 ? 10.703 12.043 -40.012 1.00 33.62 89 GLY A O 1
ATOM 709 N N . SER A 1 90 ? 11.917 13.077 -41.610 1.00 33.72 90 SER A N 1
ATOM 710 C CA . SER A 1 90 ? 13.276 12.747 -41.184 1.00 33.72 90 SER A CA 1
ATOM 711 C C . SER A 1 90 ? 13.620 13.264 -39.781 1.00 33.72 90 SER A C 1
ATOM 713 O O . SER A 1 90 ? 13.229 14.366 -39.413 1.00 33.72 90 SER A O 1
ATOM 715 N N . GLU A 1 91 ? 14.443 12.482 -39.075 1.00 32.78 91 GLU A N 1
ATOM 716 C CA . GLU A 1 91 ? 15.583 12.958 -38.271 1.00 32.78 91 GLU A CA 1
ATOM 717 C C . GLU A 1 91 ? 15.322 13.970 -37.146 1.00 32.78 91 GLU A C 1
ATOM 719 O O . GLU A 1 91 ? 15.684 15.132 -37.236 1.00 32.78 91 GLU A O 1
ATOM 724 N N . THR A 1 92 ? 14.797 13.472 -36.032 1.00 33.84 92 THR A N 1
ATOM 725 C CA . THR A 1 92 ? 15.460 13.446 -34.712 1.00 33.84 92 THR A CA 1
ATOM 726 C C . THR A 1 92 ? 14.465 12.744 -33.815 1.00 33.84 92 THR A C 1
ATOM 728 O O . THR A 1 92 ? 13.495 13.345 -33.368 1.00 33.84 92 THR A O 1
ATOM 731 N N . ILE A 1 93 ? 14.636 11.435 -33.629 1.00 36.94 93 ILE A N 1
ATOM 732 C CA . ILE A 1 93 ? 13.811 10.687 -32.684 1.00 36.94 93 ILE A CA 1
ATOM 733 C C . ILE A 1 93 ? 14.237 11.188 -31.307 1.00 36.94 93 ILE A C 1
ATOM 735 O O . ILE A 1 93 ? 15.179 10.669 -30.713 1.00 36.94 93 ILE A O 1
ATOM 739 N N . GLU A 1 94 ? 13.594 12.257 -30.839 1.00 41.53 94 GLU A N 1
ATOM 740 C CA . GLU A 1 94 ? 13.648 12.673 -29.451 1.00 41.53 94 GLU A CA 1
ATOM 741 C C . GLU A 1 94 ? 13.187 11.460 -28.657 1.00 41.53 94 GLU A C 1
ATOM 743 O O . GLU A 1 94 ? 12.007 11.107 -28.612 1.00 41.53 94 GLU A O 1
ATOM 748 N N . ILE A 1 95 ? 14.156 10.755 -28.082 1.00 44.91 95 ILE A N 1
ATOM 749 C CA . ILE A 1 95 ? 13.950 9.539 -27.298 1.00 44.91 95 ILE A CA 1
ATOM 750 C C . ILE A 1 95 ? 12.871 9.805 -26.226 1.00 44.91 95 ILE A C 1
ATOM 752 O O . ILE A 1 95 ? 12.063 8.928 -25.926 1.00 44.91 95 ILE A O 1
ATOM 756 N N . GLY A 1 96 ? 12.747 11.059 -25.767 1.00 40.38 96 GLY A N 1
ATOM 757 C CA . GLY A 1 96 ? 11.670 11.534 -24.901 1.00 40.38 96 GLY A CA 1
ATOM 758 C C . GLY A 1 96 ? 10.242 11.403 -25.455 1.00 40.38 96 GLY A C 1
ATOM 759 O O . GLY A 1 96 ? 9.343 11.069 -24.686 1.00 40.38 96 GLY A O 1
ATOM 760 N N . GLU A 1 97 ? 9.993 11.591 -26.755 1.00 44.62 97 GLU A N 1
ATOM 761 C CA . GLU A 1 97 ? 8.666 11.359 -27.353 1.00 44.62 97 GLU A CA 1
ATOM 762 C C . GLU A 1 97 ? 8.331 9.870 -27.448 1.00 44.62 97 GLU A C 1
ATOM 764 O O . GLU A 1 97 ? 7.192 9.469 -27.203 1.00 44.62 97 GLU A O 1
ATOM 769 N N . THR A 1 98 ? 9.319 9.031 -27.767 1.00 45.66 98 THR A N 1
ATOM 770 C CA . THR A 1 98 ? 9.127 7.572 -27.809 1.00 45.66 98 THR A CA 1
ATOM 771 C C . THR A 1 98 ? 8.848 7.022 -26.408 1.00 45.66 98 THR A C 1
ATOM 773 O O . THR A 1 98 ? 7.994 6.154 -26.244 1.00 45.66 98 THR A O 1
ATOM 776 N N . ILE A 1 99 ? 9.468 7.603 -25.379 1.00 45.50 99 ILE A N 1
ATOM 777 C CA . ILE A 1 99 ? 9.232 7.249 -23.974 1.00 45.50 99 ILE A CA 1
ATOM 778 C C . ILE A 1 99 ? 7.885 7.764 -23.475 1.00 45.50 99 ILE A C 1
ATOM 780 O O . ILE A 1 99 ? 7.158 6.999 -22.850 1.00 45.50 99 ILE A O 1
ATOM 784 N N . LYS A 1 100 ? 7.471 8.992 -23.823 1.00 40.56 100 LYS A N 1
ATOM 785 C CA . LYS A 1 100 ? 6.081 9.438 -23.592 1.00 40.56 100 LYS A CA 1
ATOM 786 C C . LYS A 1 100 ? 5.072 8.508 -24.276 1.00 40.56 100 LYS A C 1
ATOM 788 O O . LYS A 1 100 ? 3.995 8.251 -23.747 1.00 40.56 100 LYS A O 1
ATOM 793 N N . LYS A 1 101 ? 5.417 7.968 -25.453 1.00 46.03 101 LYS A N 1
ATOM 794 C CA . LYS A 1 101 ? 4.581 6.993 -26.169 1.00 46.03 101 LYS A CA 1
ATOM 795 C C . LYS A 1 101 ? 4.550 5.618 -25.496 1.00 46.03 101 LYS A C 1
ATOM 797 O O . LYS A 1 101 ? 3.506 4.975 -25.623 1.00 46.03 101 LYS A O 1
ATOM 802 N N . ALA A 1 102 ? 5.631 5.186 -24.842 1.00 46.44 102 ALA A N 1
ATOM 803 C CA . ALA A 1 102 ? 5.754 3.879 -24.190 1.00 46.44 102 ALA A CA 1
ATOM 804 C C . ALA A 1 102 ? 5.209 3.865 -22.751 1.00 46.44 102 ALA A C 1
ATOM 806 O O . ALA A 1 102 ? 4.534 2.914 -22.373 1.00 46.44 102 ALA A O 1
ATOM 807 N N . LEU A 1 103 ? 5.450 4.926 -21.976 1.00 43.06 103 LEU A N 1
ATOM 808 C CA . LEU A 1 103 ? 5.081 5.005 -20.558 1.00 43.06 103 LEU A CA 1
ATOM 809 C C . LEU A 1 103 ? 3.672 5.571 -20.306 1.00 43.06 103 LEU A C 1
ATOM 811 O O . LEU A 1 103 ? 3.230 5.588 -19.161 1.00 43.06 103 LEU A O 1
ATOM 815 N N . GLY A 1 104 ? 2.960 6.035 -21.343 1.00 43.38 104 GLY A N 1
ATOM 816 C CA . GLY A 1 104 ? 1.789 6.896 -21.132 1.00 43.38 104 GLY A CA 1
ATOM 817 C C . GLY A 1 104 ? 2.225 8.219 -20.493 1.00 43.38 104 GLY A C 1
ATOM 818 O O . GLY A 1 104 ? 3.421 8.512 -20.438 1.00 43.38 104 GLY A O 1
ATOM 819 N N . GLU A 1 105 ? 1.298 9.058 -20.024 1.00 43.62 105 GLU A N 1
ATOM 820 C CA . GLU A 1 105 ? 1.706 10.152 -19.130 1.00 43.62 105 GLU A CA 1
ATOM 821 C C . GLU A 1 105 ? 2.554 9.545 -17.999 1.00 43.62 105 GLU A C 1
ATOM 823 O O . GLU A 1 105 ? 2.085 8.580 -17.392 1.00 43.62 105 GLU A O 1
ATOM 828 N N . PRO A 1 106 ? 3.787 10.029 -17.738 1.00 46.97 106 PRO A N 1
ATOM 829 C CA . PRO A 1 106 ? 4.617 9.457 -16.691 1.00 46.97 106 PRO A CA 1
ATOM 830 C C . PRO A 1 106 ? 3.812 9.505 -15.400 1.00 46.97 106 PRO A C 1
ATOM 832 O O . PRO A 1 106 ? 3.497 10.590 -14.912 1.00 46.97 106 PRO A O 1
ATOM 835 N N . VAL A 1 107 ? 3.445 8.332 -14.885 1.00 54.09 107 VAL A N 1
ATOM 836 C CA . VAL A 1 107 ? 2.852 8.208 -13.558 1.00 54.09 107 VAL A CA 1
ATOM 837 C C . VAL A 1 107 ? 3.806 8.930 -12.622 1.00 54.09 107 VAL A C 1
ATOM 839 O O . VAL A 1 107 ? 4.960 8.524 -12.514 1.00 54.09 107 VAL A O 1
ATOM 842 N N . PHE A 1 108 ? 3.371 10.043 -12.028 1.00 61.50 108 PHE A N 1
ATOM 843 C CA . PHE A 1 108 ? 4.212 10.819 -11.129 1.00 61.50 108 PHE A CA 1
ATOM 844 C C . PHE A 1 108 ? 4.460 9.952 -9.896 1.00 61.50 108 PHE A C 1
ATOM 846 O O . PHE A 1 108 ? 3.582 9.847 -9.035 1.00 61.50 108 PHE A O 1
ATOM 853 N N . PRO A 1 109 ? 5.648 9.333 -9.756 1.00 72.31 109 PRO A N 1
ATOM 854 C CA . PRO A 1 109 ? 5.874 8.413 -8.653 1.00 72.31 109 PRO A CA 1
ATOM 855 C C . PRO A 1 109 ? 5.933 9.178 -7.324 1.00 72.31 109 PRO A C 1
ATOM 857 O O . PRO A 1 109 ? 5.837 8.582 -6.258 1.00 72.31 109 PRO A O 1
ATOM 860 N N . GLN A 1 110 ? 6.037 10.511 -7.388 1.00 80.25 110 GLN A N 1
ATOM 861 C CA . GLN A 1 110 ? 5.941 11.418 -6.255 1.00 80.25 110 GLN A CA 1
ATOM 862 C C . GLN A 1 110 ? 4.544 11.435 -5.618 1.00 80.25 110 GLN A C 1
ATOM 864 O O . GLN A 1 110 ? 4.467 11.429 -4.392 1.00 80.25 110 GLN A O 1
ATOM 869 N N . ASP A 1 111 ? 3.467 11.417 -6.409 1.00 82.94 111 ASP A N 1
ATOM 870 C CA . ASP A 1 111 ? 2.096 11.404 -5.876 1.00 82.94 111 ASP A CA 1
ATOM 871 C C . ASP A 1 111 ? 1.796 10.053 -5.220 1.00 82.94 111 ASP A C 1
ATOM 873 O O . ASP A 1 111 ? 1.241 9.984 -4.123 1.00 82.94 111 ASP A O 1
ATOM 877 N N . ALA A 1 112 ? 2.255 8.966 -5.851 1.00 85.62 112 ALA A N 1
ATOM 878 C CA . ALA A 1 112 ? 2.194 7.634 -5.263 1.00 85.62 112 ALA A CA 1
ATOM 879 C C . ALA A 1 112 ? 3.030 7.535 -3.976 1.00 85.62 112 ALA A C 1
ATOM 881 O O . ALA A 1 112 ? 2.598 6.915 -3.006 1.00 85.62 112 ALA A O 1
ATOM 882 N N . LEU A 1 113 ? 4.208 8.167 -3.937 1.00 89.12 113 LEU A N 1
ATOM 883 C CA . LEU A 1 113 ? 5.056 8.198 -2.747 1.00 89.12 113 LEU A CA 1
ATOM 884 C C . LEU A 1 113 ? 4.381 8.961 -1.603 1.00 89.12 113 LEU A C 1
ATOM 886 O O . LEU A 1 113 ? 4.394 8.484 -0.472 1.00 89.12 113 LEU A O 1
ATOM 890 N N . ASP A 1 114 ? 3.771 10.114 -1.882 1.00 89.94 114 ASP A N 1
ATOM 891 C CA . ASP A 1 114 ? 3.041 10.879 -0.868 1.00 89.94 114 ASP A CA 1
ATOM 892 C C . ASP A 1 114 ? 1.858 10.076 -0.308 1.00 89.94 114 ASP A C 1
ATOM 894 O O . ASP A 1 114 ? 1.725 9.922 0.908 1.00 89.94 114 ASP A O 1
ATOM 898 N N . ALA A 1 115 ? 1.067 9.452 -1.187 1.00 89.31 115 ALA A N 1
ATOM 899 C CA . ALA A 1 115 ? -0.030 8.578 -0.786 1.00 89.31 115 ALA A CA 1
ATOM 900 C C . ALA A 1 115 ? 0.455 7.383 0.058 1.00 89.31 115 ALA A C 1
ATOM 902 O O . ALA A 1 115 ? -0.155 7.069 1.083 1.00 89.31 115 ALA A O 1
ATOM 903 N N . ALA A 1 116 ? 1.574 6.753 -0.316 1.00 90.88 116 ALA A N 1
ATOM 904 C CA . ALA A 1 116 ? 2.174 5.665 0.455 1.00 90.88 116 ALA A CA 1
ATOM 905 C C . ALA A 1 116 ? 2.601 6.123 1.861 1.00 90.88 116 ALA A C 1
ATOM 907 O O . ALA A 1 116 ? 2.295 5.451 2.844 1.00 90.88 116 ALA A O 1
ATOM 908 N N . LEU A 1 117 ? 3.227 7.297 1.990 1.00 92.38 117 LEU A N 1
ATOM 909 C CA . LEU A 1 117 ? 3.623 7.855 3.289 1.00 92.38 117 LEU A CA 1
ATOM 910 C C . LEU A 1 117 ? 2.414 8.213 4.169 1.00 92.38 117 LEU A C 1
ATOM 912 O O . LEU A 1 117 ? 2.445 8.011 5.385 1.00 92.38 117 LEU A O 1
ATOM 916 N N . GLN A 1 118 ? 1.327 8.713 3.575 1.00 92.94 118 GLN A N 1
ATOM 917 C CA . GLN A 1 118 ? 0.082 8.959 4.308 1.00 92.94 118 GLN A CA 1
ATOM 918 C C . GLN A 1 118 ? -0.534 7.659 4.842 1.00 92.94 118 GLN A C 1
ATOM 920 O O . GLN A 1 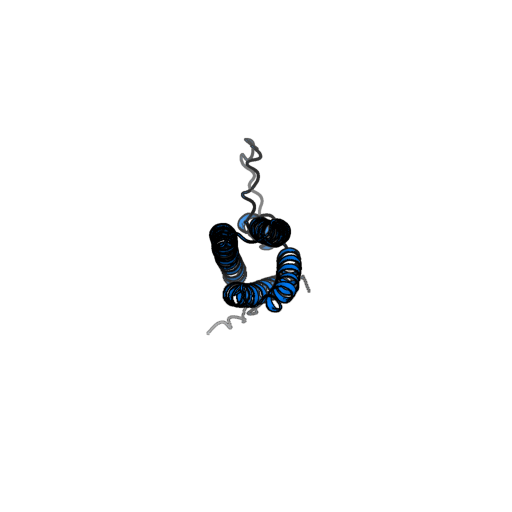118 ? -0.998 7.629 5.985 1.00 92.94 118 GLN A O 1
ATOM 925 N N . ILE A 1 119 ? -0.515 6.587 4.043 1.00 93.06 119 ILE A N 1
ATOM 926 C CA . ILE A 1 119 ? -0.972 5.257 4.464 1.00 93.06 119 ILE A CA 1
ATOM 927 C C . ILE A 1 119 ? -0.098 4.738 5.608 1.00 93.06 119 ILE A C 1
ATOM 929 O O . ILE A 1 119 ? -0.643 4.262 6.601 1.00 93.06 119 ILE A O 1
ATOM 933 N N . ASP A 1 120 ? 1.229 4.882 5.533 1.00 92.38 120 ASP A N 1
ATOM 934 C CA . ASP A 1 120 ? 2.134 4.396 6.587 1.00 92.38 120 ASP A CA 1
ATOM 935 C C . ASP A 1 120 ? 1.833 5.056 7.935 1.00 92.38 120 ASP A C 1
ATOM 937 O O . ASP A 1 120 ? 1.721 4.385 8.969 1.00 92.38 120 ASP A O 1
ATOM 941 N N . LYS A 1 121 ? 1.610 6.373 7.894 1.00 90.81 121 LYS A N 1
ATOM 942 C CA . LYS A 1 121 ? 1.229 7.170 9.057 1.00 90.81 121 LYS A CA 1
ATOM 943 C C . LYS A 1 121 ? -0.133 6.758 9.618 1.00 90.81 121 LYS A C 1
ATOM 945 O O . LYS A 1 121 ? -0.306 6.730 10.833 1.00 90.81 121 LYS A O 1
ATOM 950 N N . GLN A 1 122 ? -1.101 6.429 8.761 1.00 89.06 122 GLN A N 1
ATOM 951 C CA . GLN A 1 122 ? -2.396 5.907 9.203 1.00 89.06 122 GLN A CA 1
ATOM 952 C C . GLN A 1 122 ? -2.257 4.502 9.814 1.00 89.06 122 GLN A C 1
ATOM 954 O O . GLN A 1 122 ? -2.931 4.184 10.786 1.00 89.06 122 GLN A O 1
ATOM 959 N N . LEU A 1 123 ? -1.345 3.660 9.322 1.00 89.25 123 LEU A N 1
ATOM 960 C CA . LEU A 1 123 ? -1.077 2.351 9.929 1.00 89.25 123 LEU A CA 1
ATOM 961 C C . LEU A 1 123 ? -0.501 2.462 11.350 1.00 89.25 123 LEU A C 1
ATOM 963 O O . LEU A 1 123 ? -0.749 1.584 12.178 1.00 89.25 123 LEU A O 1
ATOM 967 N N . ASP A 1 124 ? 0.223 3.538 11.671 1.00 87.56 124 ASP A N 1
ATOM 968 C CA . ASP A 1 124 ? 0.740 3.756 13.027 1.00 87.56 124 ASP A CA 1
ATOM 969 C C . ASP A 1 124 ? -0.362 3.992 14.067 1.00 87.56 124 ASP A C 1
ATOM 971 O O . ASP A 1 124 ? -0.182 3.602 15.224 1.00 87.56 124 ASP A O 1
ATOM 975 N N . SER A 1 125 ? -1.519 4.551 13.686 1.00 84.19 125 SER A N 1
ATOM 976 C CA . SER A 1 125 ? -2.638 4.701 14.629 1.00 84.19 125 SER A CA 1
ATOM 977 C C . SER A 1 125 ? -3.265 3.356 14.996 1.00 84.19 125 SER A C 1
ATOM 979 O O . SER A 1 125 ? -3.704 3.179 16.129 1.00 84.19 125 SER A O 1
ATOM 981 N N . PHE A 1 126 ? -3.237 2.375 14.089 1.00 81.31 126 PHE A N 1
ATOM 982 C CA . PHE A 1 126 ? -3.731 1.022 14.363 1.00 81.31 126 PHE A CA 1
ATOM 983 C C . PHE A 1 126 ? -2.768 0.182 15.198 1.00 81.31 126 PHE A C 1
ATOM 985 O O . PHE A 1 126 ? -3.204 -0.754 15.855 1.00 81.31 126 PHE A O 1
ATOM 992 N N . LYS A 1 127 ? -1.469 0.508 15.231 1.00 71.81 127 LYS A N 1
ATOM 993 C CA . LYS A 1 127 ? -0.485 -0.233 16.040 1.00 71.81 127 LYS A CA 1
ATOM 994 C C . LYS A 1 127 ? -0.794 -0.180 17.541 1.00 71.81 127 LYS A C 1
ATOM 996 O O . LYS A 1 127 ? -0.378 -1.063 18.285 1.00 71.81 127 LYS A O 1
ATOM 1001 N N . GLN A 1 128 ? -1.506 0.855 17.987 1.00 64.19 128 GLN A N 1
ATOM 1002 C CA . GLN A 1 128 ? -1.985 0.952 19.368 1.00 64.19 128 GLN A CA 1
ATOM 1003 C C . GLN A 1 128 ? -3.135 -0.028 19.657 1.00 64.19 128 GLN A C 1
ATOM 1005 O O . GLN A 1 128 ? -3.376 -0.368 20.815 1.00 64.19 128 GLN A O 1
ATOM 1010 N N . ASP A 1 129 ? -3.808 -0.523 18.618 1.00 67.19 129 ASP A N 1
ATOM 1011 C CA . ASP A 1 129 ? -4.848 -1.538 18.702 1.00 67.19 129 ASP A CA 1
ATOM 1012 C C . ASP A 1 129 ? -4.229 -2.931 18.480 1.00 67.19 129 ASP A C 1
ATOM 1014 O O . ASP A 1 129 ? -4.140 -3.442 17.363 1.00 67.19 129 ASP A O 1
ATOM 1018 N N . ASN A 1 130 ? -3.792 -3.565 19.577 1.00 66.62 130 ASN A N 1
ATOM 1019 C CA . ASN A 1 130 ? -3.135 -4.888 19.617 1.00 66.62 130 ASN A CA 1
ATOM 1020 C C . ASN A 1 130 ? -3.909 -6.038 18.933 1.00 66.62 130 ASN A C 1
ATOM 1022 O O . ASN A 1 130 ? -3.430 -7.172 18.893 1.00 66.62 130 ASN A O 1
ATOM 1026 N N . LEU A 1 131 ? -5.122 -5.796 18.446 1.00 69.00 131 LEU A N 1
ATOM 1027 C CA . LEU A 1 131 ? -5.976 -6.800 17.823 1.00 69.00 131 LEU A CA 1
ATOM 1028 C C . LEU A 1 131 ? -5.815 -6.859 16.296 1.00 69.00 131 LEU A C 1
ATOM 1030 O O . LEU A 1 131 ? -6.268 -7.839 15.691 1.00 69.00 131 LEU A O 1
ATOM 1034 N N . ILE A 1 132 ? -5.171 -5.864 15.674 1.00 75.94 132 ILE A N 1
ATOM 1035 C CA . ILE A 1 132 ? -4.873 -5.861 14.239 1.00 75.94 132 ILE A CA 1
ATOM 1036 C C . ILE A 1 132 ? -3.370 -5.989 14.019 1.00 75.94 132 ILE A C 1
ATOM 1038 O O . ILE A 1 132 ? -2.585 -5.131 14.415 1.00 75.94 132 ILE A O 1
ATOM 1042 N N . ASP A 1 133 ? -2.976 -7.024 13.286 1.00 83.44 133 ASP A N 1
ATOM 1043 C CA . ASP A 1 133 ? -1.619 -7.099 12.768 1.00 83.44 133 ASP A CA 1
ATOM 1044 C C . ASP A 1 133 ? -1.505 -6.309 11.457 1.00 83.44 133 ASP A C 1
ATOM 1046 O O . ASP A 1 133 ? -1.832 -6.803 10.378 1.00 83.44 133 ASP A O 1
ATOM 1050 N N . VAL A 1 134 ? -1.054 -5.058 11.567 1.00 87.88 134 VAL A N 1
ATOM 1051 C CA . VAL A 1 134 ? -0.755 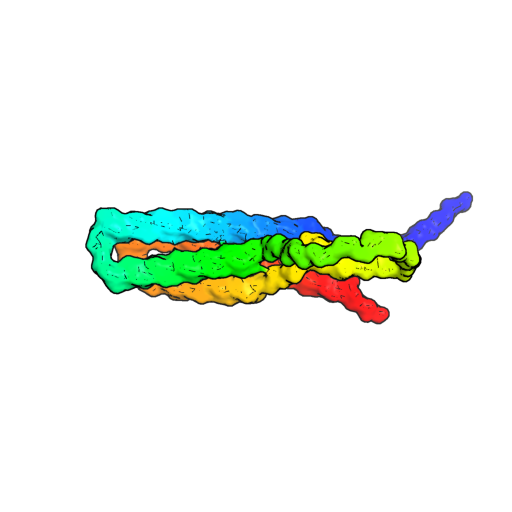-4.186 10.418 1.00 87.88 134 VAL A CA 1
ATOM 1052 C C . VAL A 1 134 ? 0.657 -4.381 9.863 1.00 87.88 134 VAL A C 1
ATOM 1054 O O . VAL A 1 134 ? 1.006 -3.768 8.853 1.00 87.88 134 VAL A O 1
ATOM 1057 N N . LYS A 1 135 ? 1.486 -5.227 10.492 1.00 89.56 135 LYS A N 1
ATOM 1058 C CA . LYS A 1 135 ? 2.878 -5.431 10.080 1.00 89.56 135 LYS A CA 1
ATOM 1059 C C . LYS A 1 135 ? 3.013 -5.872 8.616 1.00 89.56 135 LYS A C 1
ATOM 1061 O O . LYS A 1 135 ? 3.827 -5.266 7.924 1.00 89.56 135 LYS A O 1
ATOM 1066 N N . PRO A 1 136 ? 2.199 -6.813 8.093 1.00 91.12 136 PRO A N 1
ATOM 1067 C CA . PRO A 1 136 ? 2.288 -7.200 6.688 1.00 91.12 136 PRO A CA 1
ATOM 1068 C C . PRO A 1 136 ? 2.051 -6.029 5.728 1.00 91.12 136 PRO A C 1
ATOM 1070 O O . PRO A 1 136 ? 2.700 -5.958 4.689 1.00 91.12 136 PRO A O 1
ATOM 1073 N N . LEU A 1 137 ? 1.151 -5.096 6.072 1.00 91.69 137 LEU A N 1
ATOM 1074 C CA . LEU A 1 137 ? 0.916 -3.908 5.248 1.00 91.69 137 LEU A CA 1
ATOM 1075 C C . LEU A 1 137 ? 2.129 -2.978 5.291 1.00 91.69 137 LEU A C 1
ATOM 1077 O O . LEU A 1 137 ? 2.581 -2.552 4.234 1.00 91.69 137 LEU A O 1
ATOM 1081 N N . LYS A 1 138 ? 2.689 -2.709 6.479 1.00 92.44 138 LYS A N 1
ATOM 1082 C CA . LYS A 1 138 ? 3.892 -1.868 6.610 1.00 92.44 138 LYS A CA 1
ATOM 1083 C C . LYS A 1 138 ? 5.097 -2.452 5.869 1.00 92.44 138 LYS A C 1
ATOM 1085 O O . LYS A 1 138 ? 5.813 -1.708 5.208 1.00 92.44 138 LYS A O 1
ATOM 1090 N N . ASP A 1 139 ? 5.294 -3.767 5.916 1.00 94.25 139 ASP A N 1
ATOM 1091 C CA . ASP A 1 139 ? 6.417 -4.426 5.238 1.00 94.25 139 ASP A CA 1
ATOM 1092 C C . ASP A 1 139 ? 6.324 -4.294 3.704 1.00 94.25 139 ASP A C 1
ATOM 1094 O O . ASP A 1 139 ? 7.336 -4.073 3.033 1.00 94.25 139 ASP A O 1
ATOM 1098 N N . VAL A 1 140 ? 5.119 -4.404 3.130 1.00 92.75 140 VAL A N 1
ATOM 1099 C CA . VAL A 1 140 ? 4.903 -4.180 1.687 1.00 92.75 140 VAL A CA 1
ATOM 1100 C C . VAL A 1 140 ? 4.998 -2.694 1.344 1.00 92.75 140 VAL A C 1
ATOM 1102 O O . VAL A 1 140 ? 5.559 -2.336 0.312 1.00 92.75 140 VAL A O 1
ATOM 1105 N N . LEU A 1 141 ? 4.507 -1.817 2.217 1.00 92.88 141 LEU A N 1
ATOM 1106 C CA . LEU A 1 141 ? 4.546 -0.373 2.010 1.00 92.88 141 LEU A CA 1
ATOM 1107 C C . LEU A 1 141 ? 5.978 0.177 2.019 1.00 92.88 141 LEU A C 1
ATOM 1109 O O . LEU A 1 141 ? 6.310 1.007 1.180 1.00 92.88 141 LEU A O 1
ATOM 1113 N N . ALA A 1 142 ? 6.848 -0.339 2.889 1.00 92.81 142 ALA A N 1
ATOM 1114 C CA . ALA A 1 142 ? 8.269 0.003 2.902 1.00 92.81 142 ALA A CA 1
ATOM 1115 C C . ALA A 1 142 ? 8.985 -0.449 1.616 1.00 92.81 142 ALA A C 1
ATOM 1117 O O . ALA A 1 142 ? 9.828 0.272 1.079 1.00 92.81 142 ALA A O 1
ATOM 1118 N N . GLN A 1 143 ? 8.631 -1.627 1.087 1.00 92.81 143 GLN A N 1
ATOM 1119 C CA . GLN A 1 143 ? 9.130 -2.083 -0.215 1.00 92.81 143 GLN A CA 1
ATOM 1120 C C . GLN A 1 143 ? 8.630 -1.180 -1.345 1.00 92.81 143 GLN A C 1
ATOM 1122 O O . GLN A 1 143 ? 9.415 -0.800 -2.211 1.00 92.81 143 GLN A O 1
ATOM 1127 N N . LEU A 1 144 ? 7.353 -0.790 -1.312 1.00 91.19 144 LEU A N 1
ATOM 1128 C CA . LEU A 1 144 ? 6.775 0.117 -2.299 1.00 91.19 144 LEU A CA 1
ATOM 1129 C C . LEU A 1 144 ? 7.459 1.483 -2.259 1.00 91.19 144 LEU A C 1
ATOM 1131 O O . LEU A 1 144 ? 7.842 2.002 -3.298 1.00 91.19 144 LEU A O 1
ATOM 1135 N N . GLU A 1 145 ? 7.683 2.043 -1.072 1.00 90.75 145 GLU A N 1
ATOM 1136 C CA . GLU A 1 145 ? 8.417 3.296 -0.909 1.00 90.75 145 GLU A CA 1
ATOM 1137 C C . GLU A 1 145 ? 9.818 3.215 -1.536 1.00 90.75 145 GLU A C 1
ATOM 1139 O O . GLU A 1 145 ? 10.239 4.129 -2.250 1.00 90.75 145 GLU A O 1
ATOM 1144 N N . ALA A 1 146 ? 10.539 2.114 -1.302 1.00 90.75 146 ALA A N 1
ATOM 1145 C CA . ALA A 1 146 ? 11.862 1.902 -1.875 1.00 90.75 146 ALA A CA 1
ATOM 1146 C C . ALA A 1 146 ? 11.821 1.845 -3.412 1.00 90.75 146 ALA A C 1
ATOM 1148 O O . ALA A 1 146 ? 12.634 2.506 -4.062 1.00 90.75 146 ALA A O 1
ATOM 1149 N N . GLU A 1 147 ? 10.867 1.114 -3.995 1.00 85.75 147 GLU A N 1
ATOM 1150 C CA . GLU A 1 147 ? 10.684 1.038 -5.451 1.00 85.75 147 GLU A CA 1
ATOM 1151 C C . GLU A 1 147 ? 10.276 2.390 -6.055 1.00 85.75 147 GLU A C 1
ATOM 1153 O O . GLU A 1 147 ? 10.840 2.807 -7.066 1.00 85.75 147 GLU A O 1
ATOM 1158 N N . LEU A 1 148 ? 9.402 3.151 -5.391 1.00 87.25 148 LEU A N 1
ATOM 1159 C CA . LEU A 1 148 ? 9.017 4.494 -5.833 1.00 87.25 148 LEU A CA 1
ATOM 1160 C C . LEU A 1 148 ? 10.192 5.470 -5.785 1.00 87.25 148 LEU A C 1
ATOM 1162 O O . LEU A 1 148 ? 10.399 6.246 -6.718 1.00 87.25 148 LEU A O 1
ATOM 1166 N N . ARG A 1 149 ? 11.015 5.423 -4.733 1.00 87.94 149 ARG A N 1
ATOM 1167 C CA . ARG A 1 149 ? 12.229 6.247 -4.646 1.00 87.94 149 ARG A CA 1
ATOM 1168 C C . ARG A 1 149 ? 13.239 5.889 -5.734 1.00 87.94 149 ARG A C 1
ATOM 1170 O O . ARG A 1 149 ? 13.861 6.802 -6.282 1.00 87.94 149 ARG A O 1
ATOM 1177 N N . LYS A 1 150 ? 13.387 4.602 -6.069 1.00 85.25 150 LYS A N 1
ATOM 1178 C CA . LYS A 1 150 ? 14.199 4.161 -7.214 1.00 85.25 150 LYS A CA 1
ATOM 1179 C C . LYS A 1 150 ? 13.636 4.714 -8.520 1.00 85.25 150 LYS A C 1
ATOM 1181 O O . LYS A 1 150 ? 14.385 5.354 -9.250 1.00 85.25 150 LYS A O 1
ATOM 1186 N N . ALA A 1 151 ? 12.332 4.568 -8.762 1.00 80.44 151 ALA A N 1
ATOM 1187 C CA . ALA A 1 151 ? 11.666 5.089 -9.955 1.00 80.44 151 ALA A CA 1
ATOM 1188 C C . ALA A 1 151 ? 11.868 6.607 -10.109 1.00 80.44 151 ALA A C 1
ATOM 1190 O O . ALA A 1 151 ? 12.274 7.073 -11.172 1.00 80.44 151 ALA A O 1
ATOM 1191 N N . ILE A 1 152 ? 11.694 7.382 -9.030 1.00 83.25 152 ILE A N 1
ATOM 1192 C CA . ILE A 1 152 ? 11.957 8.833 -9.015 1.00 83.25 152 ILE A CA 1
ATOM 1193 C C . ILE A 1 152 ? 13.424 9.129 -9.339 1.00 83.25 152 ILE A C 1
ATOM 1195 O O . ILE A 1 152 ? 13.719 10.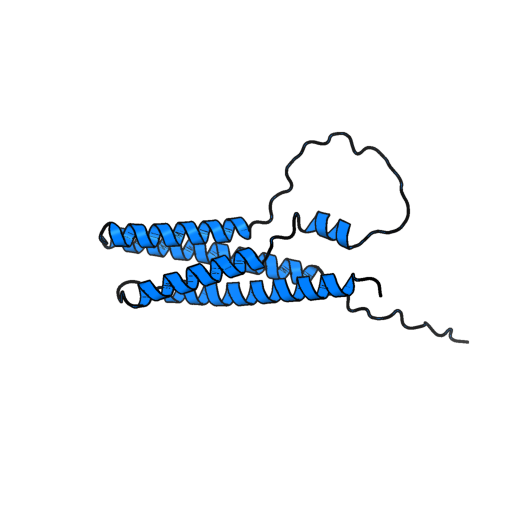070 -10.079 1.00 83.25 152 ILE A O 1
ATOM 1199 N N . ASN A 1 153 ? 14.361 8.370 -8.768 1.00 83.31 153 ASN A N 1
ATOM 1200 C CA . ASN A 1 153 ? 15.782 8.569 -9.024 1.00 83.31 153 ASN A CA 1
ATOM 1201 C C . ASN A 1 153 ? 16.135 8.268 -10.488 1.00 83.31 153 ASN A C 1
ATOM 1203 O O . ASN A 1 153 ? 16.759 9.109 -11.133 1.00 83.31 153 ASN A O 1
ATOM 1207 N N . PHE A 1 154 ? 15.683 7.138 -11.035 1.00 78.19 154 PHE A N 1
ATOM 1208 C CA . PHE A 1 154 ? 15.894 6.792 -12.441 1.00 78.19 154 PHE A CA 1
ATOM 1209 C C . PHE A 1 154 ? 15.263 7.824 -13.374 1.00 78.19 154 PHE A C 1
ATOM 1211 O O . PHE A 1 154 ? 15.921 8.290 -14.300 1.00 78.19 154 PHE A O 1
ATOM 1218 N N . GLN A 1 155 ? 14.048 8.289 -13.073 1.00 72.94 155 GLN A N 1
ATOM 1219 C CA . GLN A 1 155 ? 13.392 9.349 -13.836 1.00 72.94 155 GLN A CA 1
ATOM 1220 C C . GLN A 1 155 ? 14.202 10.655 -13.817 1.00 72.94 155 GLN A C 1
ATOM 1222 O O . GLN A 1 155 ? 14.401 11.275 -14.861 1.00 72.94 155 GLN A O 1
ATOM 1227 N N . LYS A 1 156 ? 14.706 11.083 -12.650 1.00 77.25 156 LYS A N 1
ATOM 1228 C CA . LYS A 1 156 ? 15.544 12.291 -12.527 1.00 77.25 156 LYS A CA 1
ATOM 1229 C C . LYS A 1 156 ? 16.841 12.169 -13.309 1.00 77.25 156 LYS A C 1
ATOM 1231 O O . LYS A 1 156 ? 17.242 13.119 -13.980 1.00 77.25 156 LYS A O 1
ATOM 1236 N N . GLN A 1 157 ? 17.516 11.034 -13.183 1.00 72.31 157 GLN A N 1
ATOM 1237 C CA . GLN A 1 157 ? 18.773 10.818 -13.873 1.00 72.31 157 GLN A CA 1
ATOM 1238 C C . GLN A 1 157 ? 18.553 10.745 -15.393 1.00 72.31 157 GLN A C 1
ATOM 1240 O O . GLN A 1 157 ? 19.278 11.407 -16.129 1.00 72.31 157 GLN A O 1
ATOM 1245 N N . TRP A 1 158 ? 17.497 10.066 -15.854 1.00 68.94 158 TRP A N 1
ATOM 1246 C CA . TRP A 1 158 ? 17.108 10.029 -17.264 1.00 68.94 158 TRP A CA 1
ATOM 1247 C C . TRP A 1 158 ? 16.819 11.436 -17.817 1.00 68.94 158 TRP A C 1
ATOM 1249 O O . TRP A 1 158 ? 17.402 11.833 -18.826 1.00 68.94 158 TRP A O 1
ATOM 1259 N N . LEU A 1 159 ? 16.023 12.248 -17.109 1.00 69.56 159 LEU A N 1
ATOM 1260 C CA . LEU A 1 159 ? 15.764 13.645 -17.486 1.00 69.56 159 LEU A CA 1
ATOM 1261 C C . LEU A 1 159 ? 17.051 14.478 -17.572 1.00 69.56 159 LEU A C 1
ATOM 1263 O O . LEU A 1 159 ? 17.186 15.318 -18.462 1.00 69.56 159 LEU A O 1
ATOM 1267 N N . ASN A 1 160 ? 18.010 14.256 -16.671 1.00 70.50 160 ASN A N 1
ATOM 1268 C CA . ASN A 1 160 ? 19.296 14.949 -16.712 1.00 70.50 160 ASN A CA 1
ATOM 1269 C C . ASN A 1 160 ? 20.177 14.481 -17.878 1.00 70.50 160 ASN A C 1
ATOM 1271 O O . ASN A 1 160 ? 20.836 15.322 -18.479 1.00 70.50 160 ASN A O 1
ATOM 1275 N N . SER A 1 161 ? 20.146 13.196 -18.246 1.00 66.06 161 SER A N 1
ATOM 1276 C CA . SER A 1 161 ? 20.856 12.675 -19.424 1.00 66.06 161 SER A CA 1
ATOM 1277 C C . SER A 1 161 ? 20.298 13.214 -20.746 1.00 66.06 161 SER A C 1
ATOM 1279 O O . SER A 1 161 ? 21.013 13.237 -21.743 1.00 66.06 161 SER A O 1
ATOM 1281 N N . THR A 1 162 ? 19.039 13.667 -20.763 1.00 60.16 162 THR A N 1
ATOM 1282 C CA . THR A 1 162 ? 18.411 14.294 -21.941 1.00 60.16 162 THR A CA 1
ATOM 1283 C C . THR A 1 162 ? 18.590 15.809 -22.031 1.00 60.16 162 THR A C 1
ATOM 1285 O O . THR A 1 162 ? 18.199 16.398 -23.038 1.00 60.16 162 THR A O 1
ATOM 1288 N N . LYS A 1 163 ? 19.151 16.472 -21.009 1.00 54.38 163 LYS A N 1
ATOM 1289 C CA . LYS A 1 163 ? 19.392 17.918 -21.087 1.00 54.38 163 LYS A CA 1
ATOM 1290 C C . LYS A 1 163 ? 20.531 18.185 -22.078 1.00 54.38 163 LYS A C 1
ATOM 1292 O O . LYS A 1 163 ? 21.621 17.652 -21.871 1.00 54.38 163 LYS A O 1
ATOM 1297 N N . PRO A 1 164 ? 20.313 18.995 -23.129 1.00 53.66 164 PRO A N 1
ATOM 1298 C CA . PRO A 1 164 ? 21.408 19.435 -23.978 1.00 53.66 164 PRO A CA 1
ATOM 1299 C C . PRO A 1 164 ? 22.377 20.269 -23.129 1.00 53.66 164 PRO A C 1
ATOM 1301 O O . PRO A 1 164 ? 21.950 21.200 -22.443 1.00 53.66 164 PRO A O 1
ATOM 1304 N N . ASN A 1 165 ? 23.657 19.887 -23.143 1.00 47.72 165 ASN A N 1
ATOM 1305 C CA . ASN A 1 165 ? 24.752 20.754 -22.699 1.00 47.72 165 ASN A CA 1
ATOM 1306 C C . ASN A 1 165 ? 24.935 21.910 -23.682 1.00 47.72 165 ASN A C 1
ATOM 1308 O O . ASN A 1 165 ? 24.847 21.645 -24.904 1.00 47.72 165 ASN A O 1
#

pLDDT: mean 70.18, std 21.12, range [32.78, 94.25]